Protein AF-A0A3M5LLT0-F1 (afdb_monomer)

Sequence (128 aa):
MNTLIKSVLTTRAGYGLTVLRVIVGIAFIAHGSQKLFGAFGGYGLEGTAQYMESLGLTPGYLMALMSGSAEFFGGLGLLLGLLARPAAVVVILLLLVAIFTVHIHNGFFMANNGYEYALALLGGAVAV

Solvent-accessible surface area (backbone atoms only — not comparable to full-atom values): 6251 Å² total; per-residue (Å²): 132,58,70,68,58,48,66,50,52,56,72,90,59,57,74,69,54,45,53,49,31,33,55,49,8,51,53,26,31,53,54,9,33,12,25,57,68,28,39,97,84,30,61,12,37,68,48,33,8,54,53,32,41,76,74,69,42,72,63,16,55,60,50,23,51,52,51,14,47,34,26,26,55,20,11,48,17,27,46,74,37,47,40,24,55,66,18,25,53,49,39,40,55,50,37,53,49,46,31,72,75,69,9,54,90,44,40,56,53,53,93,61,55,14,27,44,60,54,49,54,49,36,56,45,35,72,73,92

Mean predicted aligned error: 3.89 Å

Organism: NCBI:txid264458

InterPro domains:
  IPR032808 DoxX family [PF07681] (16-103)
  IPR051907 DoxX-like inner membrane-associated oxidoreductase [PTHR33452] (1-127)

Secondary structure (DSSP, 8-state):
--HHHHHHH-----HHHHHHHHHHHHHHHHHHHHHHH-GGG--HHHHHHHHHHHTT-SSHHHHHHHHHHHHHHHHHHHHHTSSHHHHHHHHHHHHHHHIIIIIGGG-S-GGGT-SHHHHHHHHHHHT-

Foldseek 3Di:
DDPVVCVQFDDDDDPVLLVLLQVLLVVLQQVLCLLDPVPPVHLHLVRQLVVCVVLVNPPSSVVSCLLSCLSNVLSVCSNVVGSVLVSLVSLLVSLVCCQVRPAVVQDQDVVSVHSVVSVVSNVSSVSD

Radius of gyration: 15.15 Å; Cα contacts (8 Å, |Δi|>4): 203; chains: 1; bounding box: 38×28×46 Å

pLDDT: mean 93.99, std 7.6, range [62.06, 98.75]

Structure (mmCIF, N/CA/C/O backbone):
data_AF-A0A3M5LLT0-F1
#
_entry.id   AF-A0A3M5LLT0-F1
#
loop_
_atom_site.group_PDB
_atom_site.id
_atom_site.type_symbol
_atom_site.label_atom_id
_atom_site.label_alt_id
_atom_site.label_comp_id
_atom_site.label_asym_id
_atom_site.label_entity_id
_atom_site.label_seq_id
_atom_site.pdbx_PDB_ins_code
_atom_site.Cartn_x
_atom_site.Cartn_y
_atom_site.Cartn_z
_atom_site.occupancy
_atom_site.B_iso_or_equiv
_atom_site.auth_seq_id
_atom_site.auth_comp_id
_atom_site.auth_asym_id
_atom_site.auth_atom_id
_atom_site.pdbx_PDB_model_num
ATOM 1 N N . MET A 1 1 ? -11.710 11.370 27.292 1.00 62.06 1 MET A N 1
ATOM 2 C CA . MET A 1 1 ? -11.026 11.208 25.986 1.00 62.06 1 MET A CA 1
ATOM 3 C C . MET A 1 1 ? -11.644 12.176 24.985 1.00 62.06 1 MET A C 1
ATOM 5 O O . MET A 1 1 ? -12.864 12.172 24.868 1.00 62.06 1 MET A O 1
ATOM 9 N N . ASN A 1 2 ? -10.833 13.024 24.341 1.00 88.56 2 ASN A N 1
ATOM 10 C CA . ASN A 1 2 ? -11.277 14.065 23.399 1.00 88.56 2 ASN A CA 1
ATOM 11 C C . ASN A 1 2 ? -12.057 13.454 22.209 1.00 88.56 2 ASN A C 1
ATOM 13 O O . ASN A 1 2 ? -11.732 12.352 21.762 1.00 88.56 2 ASN A O 1
ATOM 17 N N . THR A 1 3 ? -13.070 14.152 21.689 1.00 80.06 3 THR A N 1
ATOM 18 C CA . THR A 1 3 ? -13.917 13.712 20.563 1.00 80.06 3 THR A CA 1
ATOM 19 C C . THR A 1 3 ? -13.095 13.396 19.312 1.00 80.06 3 THR A C 1
ATOM 21 O O . THR A 1 3 ? -13.379 12.409 18.638 1.00 80.06 3 THR A O 1
ATOM 24 N N . LEU A 1 4 ? -12.025 14.159 19.063 1.00 78.12 4 LEU A N 1
ATOM 25 C CA . LEU A 1 4 ? -11.067 13.911 17.977 1.00 78.12 4 LEU A CA 1
ATOM 26 C C . LEU A 1 4 ? -10.333 12.572 18.132 1.00 78.12 4 LEU A C 1
ATOM 28 O O . LEU A 1 4 ? -10.170 11.822 17.178 1.00 78.12 4 LEU A O 1
ATOM 32 N N . ILE A 1 5 ? -9.932 12.227 19.355 1.00 78.25 5 ILE A N 1
ATOM 33 C CA . ILE A 1 5 ? -9.245 10.959 19.627 1.00 78.25 5 ILE A CA 1
ATOM 34 C C . ILE A 1 5 ? -10.215 9.791 19.419 1.00 78.25 5 ILE A C 1
ATOM 36 O O . ILE A 1 5 ? -9.862 8.788 18.805 1.00 78.25 5 ILE A O 1
ATOM 40 N N . LYS A 1 6 ? -11.473 9.934 19.861 1.00 75.94 6 LYS A N 1
ATOM 41 C CA . LYS A 1 6 ? -12.511 8.934 19.578 1.00 75.94 6 LYS A CA 1
ATOM 42 C C . LYS A 1 6 ? -12.763 8.786 18.076 1.00 75.94 6 LYS A C 1
ATOM 44 O O . LYS A 1 6 ? -12.822 7.660 17.609 1.00 75.94 6 LYS A O 1
ATOM 49 N N . SER A 1 7 ? -12.884 9.870 17.310 1.00 73.44 7 SER A N 1
ATOM 50 C CA . SER A 1 7 ? -13.207 9.787 15.875 1.00 73.44 7 SER A CA 1
ATOM 51 C C . SER A 1 7 ? -12.106 9.150 15.020 1.00 73.44 7 SER A C 1
ATOM 53 O O . SER A 1 7 ? -12.409 8.615 13.951 1.00 73.44 7 SER A O 1
ATOM 55 N N . VAL A 1 8 ? -10.858 9.200 15.489 1.00 73.19 8 VAL A N 1
ATOM 56 C CA . VAL A 1 8 ? -9.690 8.592 14.838 1.00 73.19 8 VAL A CA 1
ATOM 57 C C . VAL A 1 8 ? -9.496 7.131 15.259 1.00 73.19 8 VAL A C 1
ATOM 59 O O . VAL A 1 8 ? -9.108 6.305 14.436 1.00 73.19 8 VAL A O 1
ATOM 62 N N . LEU A 1 9 ? -9.786 6.794 16.521 1.00 73.25 9 LEU A N 1
ATOM 63 C CA . LEU A 1 9 ? -9.571 5.446 17.063 1.00 73.25 9 LEU A CA 1
ATOM 64 C C . LEU A 1 9 ? -10.779 4.512 16.928 1.00 73.25 9 LEU A C 1
ATOM 66 O O . LEU A 1 9 ? -10.601 3.297 16.928 1.00 73.25 9 LEU A O 1
ATOM 70 N N . THR A 1 10 ? -12.008 5.032 16.849 1.00 70.12 10 THR A N 1
ATOM 71 C CA . THR A 1 10 ? -13.203 4.182 16.763 1.00 70.12 10 THR A CA 1
ATOM 72 C C . THR A 1 10 ? -13.605 3.933 15.318 1.00 70.12 10 THR A C 1
ATOM 74 O O . THR A 1 10 ? -13.995 4.868 14.619 1.00 70.12 10 THR A O 1
ATOM 77 N N . THR A 1 11 ? -13.625 2.665 14.914 1.00 69.75 11 THR A N 1
ATOM 78 C CA . THR A 1 11 ? -14.194 2.230 13.634 1.00 69.75 11 THR A CA 1
ATOM 79 C C . THR A 1 11 ? -15.598 1.677 13.877 1.00 69.75 11 THR A C 1
ATOM 81 O O . THR A 1 11 ? -15.750 0.605 14.457 1.00 69.75 11 THR A O 1
ATOM 84 N N . ARG A 1 1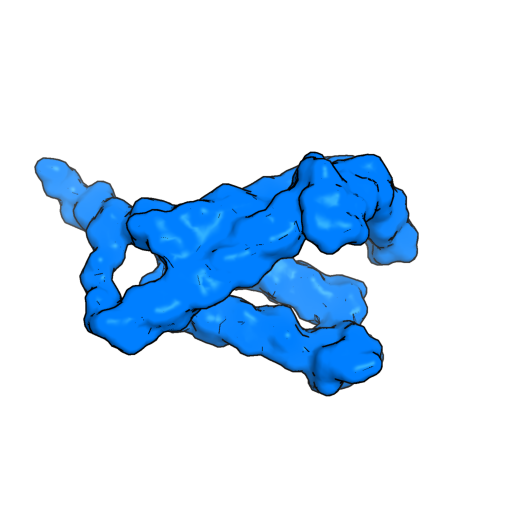2 ? -16.642 2.414 13.474 1.00 67.06 12 ARG A N 1
ATOM 85 C CA . ARG A 1 12 ? -18.043 1.955 13.551 1.00 67.06 12 ARG A CA 1
ATOM 86 C C . ARG A 1 12 ? -18.513 1.537 12.165 1.00 67.06 12 ARG A C 1
ATOM 88 O O . ARG A 1 12 ? -19.144 2.316 11.461 1.00 67.06 12 ARG A O 1
ATOM 95 N N . ALA A 1 13 ? -18.161 0.322 11.777 1.00 68.12 13 ALA A N 1
ATOM 96 C CA . ALA A 1 13 ? -18.557 -0.262 10.506 1.00 68.12 13 ALA A CA 1
ATOM 97 C C . ALA A 1 13 ? -19.613 -1.347 10.753 1.00 68.12 13 ALA A C 1
ATOM 99 O O . ALA A 1 13 ? -19.468 -2.153 11.671 1.00 68.12 13 ALA A O 1
ATOM 100 N N . GLY A 1 14 ? -20.663 -1.391 9.929 1.00 84.19 14 GLY A N 1
ATOM 101 C CA . GLY A 1 14 ? -21.510 -2.583 9.846 1.00 84.19 14 GLY A CA 1
ATOM 102 C C . GLY A 1 14 ? -20.698 -3.795 9.368 1.00 84.19 14 GLY A C 1
ATOM 103 O O . GLY A 1 14 ? -19.585 -3.645 8.853 1.00 84.19 14 GLY A O 1
ATOM 104 N N . TYR A 1 15 ? -21.249 -5.004 9.505 1.00 87.44 15 TYR A N 1
ATOM 105 C CA . TYR A 1 15 ? -20.542 -6.237 9.129 1.00 87.44 15 TYR A CA 1
ATOM 106 C C . TYR A 1 15 ? -20.030 -6.220 7.677 1.00 87.44 15 TYR A C 1
ATOM 108 O O . TYR A 1 15 ? -18.892 -6.611 7.441 1.00 87.44 15 TYR A O 1
ATOM 116 N N . GLY A 1 16 ? -20.806 -5.681 6.726 1.00 88.94 16 GLY A N 1
ATOM 117 C CA . GLY A 1 16 ? -20.390 -5.582 5.318 1.00 88.94 16 GLY A CA 1
ATOM 118 C C . GLY A 1 16 ? -19.124 -4.741 5.107 1.00 88.94 16 GLY A C 1
ATOM 119 O O . GLY A 1 16 ? -18.175 -5.197 4.475 1.00 88.94 16 GLY A O 1
ATOM 120 N N . LEU A 1 17 ? -19.065 -3.547 5.706 1.00 91.06 17 LEU A N 1
ATOM 121 C CA . LEU A 1 17 ? -17.878 -2.685 5.638 1.00 91.06 17 LEU A CA 1
ATOM 122 C C . LEU A 1 17 ? -16.685 -3.287 6.389 1.00 91.06 17 LEU A C 1
ATOM 124 O O . LEU A 1 17 ? -15.544 -3.118 5.970 1.00 91.06 17 LEU A O 1
ATOM 128 N N . THR A 1 18 ? -16.936 -4.029 7.470 1.00 92.50 18 THR A N 1
ATOM 129 C CA . THR A 1 18 ? -15.872 -4.736 8.197 1.00 92.50 18 THR A CA 1
ATOM 130 C C . THR A 1 18 ? -15.218 -5.807 7.325 1.00 92.50 18 THR A C 1
ATOM 132 O O . THR A 1 18 ? -13.992 -5.875 7.279 1.00 92.50 18 THR A O 1
ATOM 135 N N . VAL A 1 19 ? -16.009 -6.605 6.600 1.00 94.75 19 VAL A N 1
ATOM 136 C CA . VAL A 1 19 ? -15.485 -7.633 5.684 1.00 94.75 19 VAL A CA 1
ATOM 137 C C . VAL A 1 19 ? -14.651 -6.998 4.572 1.00 94.75 19 VAL A C 1
ATOM 139 O O . VAL A 1 19 ? -13.518 -7.424 4.350 1.00 94.75 19 VAL A O 1
ATOM 142 N N . LEU A 1 20 ? -15.168 -5.946 3.928 1.00 95.00 20 LEU A N 1
ATOM 143 C CA . LEU A 1 20 ? -14.443 -5.217 2.885 1.00 95.00 20 LEU A CA 1
ATOM 144 C C . LEU A 1 20 ? -13.097 -4.694 3.403 1.00 95.00 20 LEU A C 1
ATOM 146 O O . LEU A 1 20 ? -12.057 -4.961 2.806 1.00 95.00 20 LEU A O 1
ATOM 150 N N . ARG A 1 21 ? -13.110 -4.012 4.553 1.00 95.38 21 ARG A N 1
ATOM 151 C CA . ARG A 1 21 ? -11.913 -3.458 5.195 1.00 95.38 21 ARG A CA 1
ATOM 152 C C . ARG A 1 21 ? -10.862 -4.531 5.479 1.00 95.38 21 ARG A C 1
ATOM 154 O O . ARG A 1 21 ? -9.682 -4.305 5.230 1.00 95.38 21 ARG A O 1
ATOM 161 N N . VAL A 1 22 ? -11.277 -5.687 6.001 1.00 96.62 22 VAL A N 1
ATOM 162 C CA . VAL A 1 22 ? -10.363 -6.795 6.312 1.00 96.62 22 VAL A CA 1
ATOM 163 C C . VAL A 1 22 ? -9.732 -7.350 5.038 1.00 96.62 22 VAL A C 1
ATOM 165 O O . VAL A 1 22 ? -8.515 -7.491 4.997 1.00 96.62 22 VAL A O 1
ATOM 168 N N . ILE A 1 23 ? -10.517 -7.608 3.988 1.00 97.75 23 ILE A N 1
ATOM 169 C CA . ILE A 1 23 ? -9.997 -8.149 2.721 1.00 97.75 23 ILE A CA 1
ATOM 170 C C . ILE A 1 23 ? -9.026 -7.163 2.058 1.00 97.75 23 ILE A C 1
ATOM 172 O O . ILE A 1 23 ? -7.929 -7.556 1.664 1.00 97.75 23 ILE A O 1
ATOM 176 N N . VAL A 1 24 ? -9.388 -5.877 1.997 1.00 97.94 24 VAL A N 1
ATOM 177 C CA . VAL A 1 24 ? -8.509 -4.812 1.481 1.00 97.94 24 VAL A CA 1
ATOM 178 C C . VAL A 1 24 ? -7.225 -4.726 2.311 1.00 97.94 24 VAL A C 1
ATOM 180 O O . VAL A 1 24 ? -6.132 -4.657 1.753 1.00 97.94 24 VAL A O 1
ATOM 183 N N . GLY A 1 25 ? -7.335 -4.798 3.642 1.00 98.19 25 GLY A N 1
ATOM 184 C CA . GLY A 1 25 ? -6.184 -4.823 4.543 1.00 98.19 25 GLY A CA 1
ATOM 185 C C . GLY A 1 25 ? -5.243 -6.000 4.277 1.00 98.19 25 GLY A C 1
ATOM 186 O O . GLY A 1 25 ? -4.035 -5.799 4.180 1.00 98.19 25 GLY A O 1
ATOM 187 N N . ILE A 1 26 ? -5.780 -7.211 4.086 1.00 98.56 26 ILE A N 1
ATOM 188 C CA . ILE A 1 26 ? -4.993 -8.409 3.744 1.00 98.56 26 ILE A CA 1
ATOM 189 C C . ILE A 1 26 ? -4.245 -8.216 2.421 1.00 98.56 26 ILE A C 1
ATOM 191 O O . ILE A 1 26 ? -3.055 -8.521 2.355 1.00 98.56 26 ILE A O 1
ATOM 195 N N . ALA A 1 27 ? -4.912 -7.687 1.391 1.00 98.38 27 ALA A N 1
ATOM 196 C CA . ALA A 1 27 ? -4.288 -7.442 0.092 1.00 98.38 27 ALA A CA 1
ATOM 197 C C . ALA A 1 27 ? -3.075 -6.505 0.218 1.00 98.38 27 ALA A C 1
ATOM 199 O O . ALA A 1 27 ? -1.986 -6.822 -0.262 1.00 98.38 27 ALA A O 1
ATOM 200 N N . PHE A 1 28 ? -3.227 -5.391 0.937 1.00 98.62 28 PHE A N 1
ATOM 201 C CA . PHE A 1 28 ? -2.129 -4.458 1.184 1.00 98.62 28 PHE A CA 1
ATOM 202 C C . PHE A 1 28 ? -1.001 -5.054 2.033 1.00 98.62 28 PHE A C 1
ATOM 204 O O . PHE A 1 28 ? 0.167 -4.837 1.723 1.00 98.62 28 PHE A O 1
ATOM 211 N N . ILE A 1 29 ? -1.314 -5.858 3.055 1.00 98.75 29 ILE A N 1
ATOM 212 C CA . ILE A 1 29 ? -0.290 -6.566 3.841 1.00 98.75 29 ILE A CA 1
ATOM 213 C C . ILE A 1 29 ? 0.516 -7.505 2.944 1.00 98.75 29 ILE A C 1
ATOM 215 O O . ILE A 1 29 ? 1.742 -7.532 3.045 1.00 98.75 29 ILE A O 1
ATOM 219 N N . ALA A 1 30 ? -0.142 -8.255 2.059 1.00 98.38 30 ALA A N 1
ATOM 220 C CA . ALA A 1 30 ? 0.532 -9.175 1.150 1.00 98.38 30 ALA A CA 1
ATOM 221 C C . ALA A 1 30 ? 1.480 -8.427 0.195 1.00 98.38 30 ALA A C 1
ATOM 223 O O . ALA A 1 30 ? 2.665 -8.757 0.136 1.00 98.38 30 ALA A O 1
ATOM 224 N N . HIS A 1 31 ? 1.003 -7.372 -0.472 1.00 98.00 31 HIS A N 1
ATOM 225 C CA . HIS A 1 31 ? 1.825 -6.565 -1.383 1.00 98.00 31 HIS A CA 1
ATOM 226 C C . HIS A 1 31 ? 2.949 -5.805 -0.665 1.00 98.00 31 HIS A C 1
ATOM 228 O O . HIS A 1 31 ? 4.094 -5.815 -1.122 1.00 98.00 31 HIS A O 1
ATOM 234 N N . GLY A 1 32 ? 2.674 -5.231 0.507 1.00 98.31 32 GLY A N 1
ATOM 235 C CA . GLY A 1 32 ? 3.693 -4.572 1.318 1.00 98.31 32 GLY A CA 1
ATOM 236 C C . GLY A 1 32 ? 4.767 -5.551 1.792 1.00 98.31 32 GLY A C 1
ATOM 237 O O . GLY A 1 32 ? 5.953 -5.229 1.770 1.00 98.31 32 GLY A O 1
ATOM 238 N N . SER A 1 33 ? 4.381 -6.788 2.125 1.00 98.56 33 SER A N 1
ATOM 239 C CA . SER A 1 33 ? 5.325 -7.850 2.494 1.00 98.56 33 SER A CA 1
ATOM 240 C C . SER A 1 33 ? 6.206 -8.289 1.322 1.00 98.56 33 SER A C 1
ATOM 242 O O . SER A 1 33 ? 7.383 -8.588 1.526 1.00 98.56 33 SER A O 1
ATOM 244 N N . GLN A 1 34 ? 5.670 -8.298 0.096 1.00 98.44 34 GLN A N 1
ATOM 245 C CA . GLN A 1 34 ? 6.457 -8.548 -1.117 1.00 98.44 34 GLN A CA 1
ATOM 246 C C . GLN A 1 34 ? 7.540 -7.478 -1.308 1.00 98.44 34 GLN A C 1
ATOM 248 O O . GLN A 1 34 ? 8.683 -7.815 -1.622 1.00 98.44 34 GLN A O 1
ATOM 253 N N . LYS A 1 35 ? 7.187 -6.204 -1.085 1.00 98.19 35 LYS A N 1
ATOM 254 C CA . LYS A 1 35 ? 8.096 -5.061 -1.248 1.00 98.19 35 LYS A CA 1
ATOM 255 C C . LYS A 1 35 ? 9.130 -4.947 -0.130 1.00 98.19 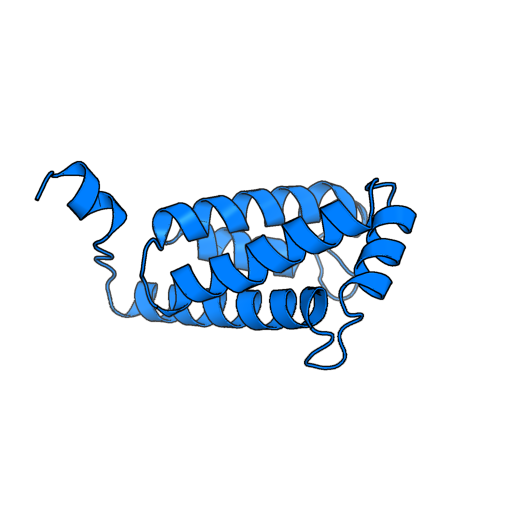35 LYS A C 1
ATOM 257 O O . LYS A 1 35 ? 10.285 -4.676 -0.414 1.00 98.19 35 LYS A O 1
ATOM 262 N N . LEU A 1 36 ? 8.741 -5.139 1.130 1.00 98.31 36 LEU A N 1
ATOM 263 C CA . LEU A 1 36 ? 9.643 -4.941 2.271 1.00 98.31 36 LEU A CA 1
ATOM 264 C C . LEU A 1 36 ? 10.500 -6.166 2.582 1.00 98.31 36 LEU A C 1
ATOM 266 O O . LEU A 1 36 ? 11.662 -6.023 2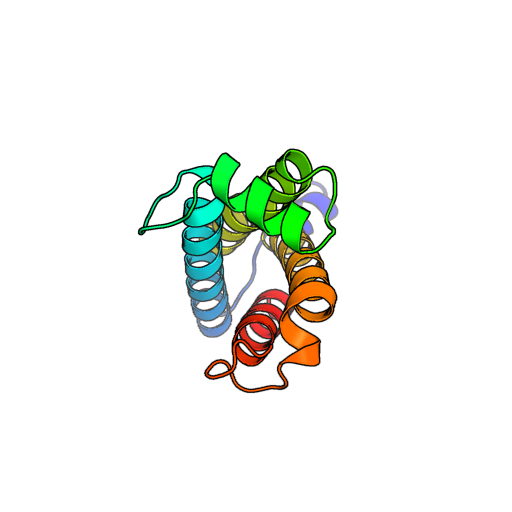.947 1.00 98.31 36 LEU A O 1
ATOM 270 N N . PHE A 1 37 ? 9.920 -7.362 2.478 1.00 97.94 37 PHE A N 1
ATOM 271 C CA . PHE A 1 37 ? 10.516 -8.580 3.037 1.00 97.94 37 PHE A CA 1
ATOM 272 C C . PHE A 1 37 ? 10.813 -9.649 1.983 1.00 97.94 37 PHE A C 1
ATOM 274 O O . PHE A 1 37 ? 11.324 -10.709 2.329 1.00 97.94 37 PHE A O 1
ATOM 281 N N . GLY A 1 38 ? 10.447 -9.423 0.715 1.00 97.31 38 GLY A N 1
ATOM 282 C CA . GLY A 1 38 ? 10.559 -10.442 -0.336 1.00 97.31 38 GLY A CA 1
ATOM 283 C C . GLY A 1 38 ? 9.644 -11.651 -0.110 1.00 97.31 38 GLY A C 1
ATOM 284 O O . GLY A 1 38 ? 9.825 -12.706 -0.715 1.00 97.31 38 GLY A O 1
ATOM 285 N N . ALA A 1 39 ? 8.648 -11.522 0.772 1.00 97.50 39 ALA A N 1
ATOM 286 C CA . ALA A 1 39 ? 7.695 -12.587 1.054 1.00 97.50 39 ALA A CA 1
ATOM 287 C C . ALA A 1 39 ? 6.822 -12.879 -0.176 1.00 97.50 39 ALA A C 1
ATOM 289 O O . ALA A 1 39 ? 6.682 -12.035 -1.056 1.00 97.50 39 ALA A O 1
ATOM 290 N N . PHE A 1 40 ? 6.204 -14.063 -0.232 1.00 96.12 40 PHE A N 1
ATOM 291 C CA . PHE A 1 40 ? 5.279 -14.453 -1.312 1.00 96.12 40 PHE A CA 1
ATOM 292 C C . PHE A 1 40 ? 5.874 -14.312 -2.730 1.00 96.12 40 PHE A C 1
ATOM 294 O O . PHE A 1 40 ? 5.170 -13.938 -3.667 1.00 96.12 40 PHE A O 1
ATOM 301 N N . GLY A 1 41 ? 7.180 -14.569 -2.876 1.00 94.44 41 GLY A N 1
ATOM 302 C CA . GLY A 1 41 ? 7.895 -14.430 -4.149 1.00 94.44 41 GLY A CA 1
ATOM 303 C C . GLY A 1 41 ? 8.123 -12.979 -4.591 1.00 94.44 41 GLY A C 1
ATOM 304 O O . GLY A 1 41 ? 8.352 -12.737 -5.771 1.00 94.44 41 GLY A O 1
ATOM 305 N N . GLY A 1 42 ? 8.014 -12.016 -3.670 1.00 94.50 42 GLY A N 1
ATOM 306 C CA . GLY A 1 42 ? 8.274 -10.605 -3.932 1.00 94.50 42 GLY A CA 1
ATOM 307 C C . GLY A 1 42 ? 9.757 -10.283 -4.116 1.00 94.50 42 GLY A C 1
ATOM 308 O O . GLY A 1 42 ? 10.637 -11.038 -3.711 1.00 94.50 42 GLY A O 1
ATOM 309 N N . TYR A 1 43 ? 10.030 -9.114 -4.689 1.00 93.94 43 TYR A N 1
ATOM 310 C CA . TYR A 1 43 ? 11.389 -8.674 -5.020 1.00 93.94 43 TYR A CA 1
ATOM 311 C C . TYR A 1 43 ? 12.224 -8.222 -3.816 1.00 93.94 43 TYR A C 1
ATOM 313 O O . TYR A 1 43 ? 13.420 -7.973 -3.965 1.00 93.94 43 TYR A O 1
ATOM 321 N N . GLY A 1 44 ? 11.605 -8.072 -2.641 1.00 97.75 44 GLY A N 1
ATOM 322 C CA . GLY A 1 44 ? 12.253 -7.443 -1.496 1.00 97.75 44 GLY A CA 1
ATOM 323 C C . GLY A 1 44 ? 12.558 -5.973 -1.754 1.00 97.75 44 GLY A C 1
ATOM 324 O O . GLY A 1 44 ? 12.159 -5.396 -2.775 1.00 97.75 44 GLY A O 1
ATOM 325 N N . LEU A 1 45 ? 13.244 -5.354 -0.800 1.00 97.75 45 LEU A N 1
ATOM 326 C CA . LEU A 1 45 ? 13.420 -3.910 -0.792 1.00 97.75 45 LEU A CA 1
ATOM 327 C C . LEU A 1 45 ? 14.363 -3.461 -1.909 1.00 97.75 45 LEU A C 1
ATOM 329 O O . LEU A 1 45 ? 14.057 -2.514 -2.627 1.00 97.75 45 LEU A O 1
ATOM 333 N N . GLU A 1 46 ? 15.459 -4.188 -2.116 1.00 97.38 46 GLU A N 1
ATOM 334 C CA . GLU A 1 46 ? 16.460 -3.909 -3.144 1.00 97.38 46 GLU A CA 1
ATOM 335 C C . GLU A 1 46 ? 15.900 -4.107 -4.556 1.00 97.38 46 GLU A C 1
ATOM 337 O O . GLU A 1 46 ? 16.063 -3.240 -5.414 1.00 97.38 46 GLU A O 1
ATOM 342 N N . GLY A 1 47 ? 15.199 -5.217 -4.808 1.00 97.88 47 GLY A N 1
ATOM 343 C CA . GLY A 1 47 ? 14.620 -5.476 -6.126 1.00 97.88 47 GLY A CA 1
ATOM 344 C C . GLY A 1 47 ? 13.471 -4.515 -6.443 1.00 97.88 47 GLY A C 1
ATOM 345 O O . GLY A 1 47 ? 13.356 -4.017 -7.563 1.00 97.88 47 GLY A O 1
ATOM 346 N N . THR A 1 48 ? 12.665 -4.162 -5.437 1.00 97.56 48 THR A N 1
ATOM 347 C CA . THR A 1 48 ? 11.634 -3.127 -5.588 1.00 97.56 48 THR A CA 1
ATOM 348 C C . THR A 1 48 ? 12.265 -1.757 -5.831 1.00 97.56 48 THR A C 1
ATOM 350 O O . THR A 1 48 ? 11.759 -1.002 -6.654 1.00 97.56 48 THR A O 1
ATOM 353 N N . ALA A 1 49 ? 13.380 -1.431 -5.172 1.00 98.12 49 ALA A N 1
ATOM 354 C CA . ALA A 1 49 ? 14.110 -0.188 -5.400 1.00 98.12 49 ALA A CA 1
ATOM 355 C C . ALA A 1 49 ? 14.569 -0.069 -6.855 1.00 98.12 49 ALA A C 1
ATOM 357 O O . ALA A 1 49 ? 14.291 0.940 -7.496 1.00 98.12 49 ALA A O 1
ATOM 358 N N . GLN A 1 50 ? 15.188 -1.122 -7.394 1.00 97.94 50 GLN A N 1
ATOM 359 C CA . GLN A 1 50 ? 15.615 -1.173 -8.795 1.00 97.94 50 GLN A CA 1
ATOM 360 C C . GLN A 1 50 ? 14.432 -1.010 -9.758 1.00 97.94 50 GLN A C 1
ATOM 362 O O . GLN A 1 50 ? 14.518 -0.260 -10.730 1.00 97.94 50 GLN A O 1
ATOM 367 N N . TYR A 1 51 ? 13.302 -1.659 -9.462 1.00 96.00 51 TYR A N 1
ATOM 368 C CA . TYR A 1 51 ? 12.076 -1.484 -10.237 1.00 96.00 51 TYR A CA 1
ATOM 369 C C . TYR A 1 51 ? 11.582 -0.030 -10.214 1.00 96.00 51 TYR A C 1
ATOM 371 O O . TYR A 1 51 ? 11.283 0.531 -11.266 1.00 96.00 51 TYR A O 1
ATOM 379 N N . MET A 1 52 ? 11.562 0.619 -9.047 1.00 95.88 52 MET A N 1
ATOM 380 C CA . MET A 1 52 ? 11.170 2.028 -8.925 1.00 95.88 52 MET A CA 1
ATOM 381 C C . MET A 1 52 ? 12.104 2.949 -9.726 1.00 95.88 52 MET A C 1
ATOM 383 O O . MET A 1 52 ? 11.623 3.836 -10.431 1.00 95.88 52 MET A O 1
ATOM 387 N N . GLU A 1 53 ? 13.419 2.712 -9.709 1.00 96.81 53 GLU A N 1
ATOM 388 C CA . GLU A 1 53 ? 14.363 3.494 -10.526 1.00 96.81 53 GLU A CA 1
ATOM 389 C C . GLU A 1 53 ? 14.137 3.301 -12.023 1.00 96.81 53 GLU A C 1
ATOM 391 O O . GLU A 1 53 ? 14.205 4.273 -12.773 1.00 96.81 53 GLU A O 1
ATOM 396 N N . SER A 1 54 ? 13.789 2.085 -12.460 1.00 95.50 54 SER A N 1
ATOM 397 C CA . SER A 1 54 ? 13.455 1.815 -13.866 1.00 95.50 54 SER A CA 1
ATOM 398 C C . SER A 1 54 ? 12.232 2.603 -14.358 1.00 95.50 54 SER A C 1
ATOM 400 O O . SER A 1 54 ? 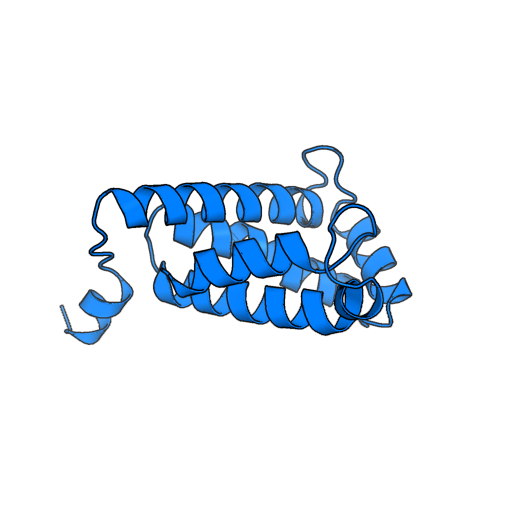12.115 2.887 -15.548 1.00 95.50 54 SER A O 1
ATOM 402 N N . LEU A 1 55 ? 11.354 3.012 -13.435 1.00 92.44 55 LEU A N 1
ATOM 403 C CA . LEU A 1 55 ? 10.189 3.863 -13.690 1.00 92.44 55 LEU A CA 1
ATOM 404 C C . LEU A 1 55 ? 10.499 5.367 -13.561 1.00 92.44 55 LEU A C 1
ATOM 406 O O . LEU A 1 55 ? 9.600 6.193 -13.705 1.00 92.44 55 LEU A O 1
ATOM 410 N N . GLY A 1 56 ? 11.743 5.741 -13.242 1.00 94.25 56 GLY A N 1
ATOM 411 C CA . GLY A 1 56 ? 12.136 7.124 -12.958 1.00 94.25 56 GLY A CA 1
ATOM 412 C C . GLY A 1 56 ? 11.746 7.622 -11.559 1.00 94.25 56 GLY A C 1
ATOM 413 O O . GLY A 1 56 ? 11.855 8.815 -11.280 1.00 94.25 56 GLY A O 1
ATOM 414 N N . LEU A 1 57 ? 11.306 6.735 -10.658 1.00 93.56 57 LEU A N 1
ATOM 415 C CA . LEU A 1 57 ? 10.970 7.067 -9.271 1.00 93.56 57 LEU A CA 1
ATOM 416 C C . LEU A 1 57 ? 12.229 7.012 -8.399 1.00 93.56 57 LEU A C 1
ATOM 418 O O . LEU A 1 57 ? 12.506 6.024 -7.720 1.00 93.56 57 LEU A O 1
ATOM 422 N N . THR A 1 58 ? 13.002 8.096 -8.423 1.00 95.06 58 THR A N 1
ATOM 423 C CA . THR A 1 58 ? 14.263 8.216 -7.677 1.00 95.06 58 THR A CA 1
ATOM 424 C C . THR A 1 58 ? 14.121 9.103 -6.434 1.00 95.06 58 THR A C 1
ATOM 426 O O . THR A 1 58 ? 13.460 10.141 -6.525 1.00 95.06 58 THR A O 1
ATOM 429 N N . PRO A 1 59 ? 14.783 8.781 -5.302 1.00 97.19 59 PRO A N 1
ATOM 430 C CA . PRO A 1 59 ? 15.666 7.624 -5.075 1.00 97.19 59 PRO A CA 1
ATOM 431 C C . PRO A 1 59 ? 14.888 6.313 -4.880 1.00 97.19 59 PRO A C 1
ATOM 433 O O . PRO A 1 59 ? 13.989 6.254 -4.037 1.00 97.19 59 PRO A O 1
ATOM 436 N N . GLY A 1 60 ? 15.251 5.248 -5.605 1.00 97.25 60 GLY A N 1
ATOM 437 C CA . GLY A 1 60 ? 14.439 4.027 -5.670 1.00 97.25 60 GLY A CA 1
ATOM 438 C C . GLY A 1 60 ? 14.251 3.332 -4.334 1.00 97.25 60 GLY A C 1
ATOM 439 O O . GLY A 1 60 ? 13.143 2.928 -3.996 1.00 97.25 60 GLY A O 1
ATOM 440 N N . TYR A 1 61 ? 15.313 3.248 -3.532 1.00 97.69 61 TYR A N 1
ATOM 441 C CA . TYR A 1 61 ? 15.254 2.611 -2.214 1.00 97.69 61 TYR A CA 1
ATOM 442 C C . TYR A 1 61 ? 14.292 3.333 -1.267 1.00 97.69 61 TYR A C 1
ATOM 444 O O . TYR A 1 61 ? 13.515 2.694 -0.560 1.00 97.69 61 TYR A O 1
ATOM 452 N N . LEU A 1 62 ? 14.285 4.670 -1.296 1.00 97.88 62 LEU A N 1
ATOM 453 C CA . LEU A 1 62 ? 13.345 5.458 -0.504 1.00 97.88 62 LEU A CA 1
ATOM 454 C C . LEU A 1 62 ? 11.907 5.236 -0.988 1.00 97.88 62 LEU A C 1
ATOM 456 O O . LEU A 1 62 ? 11.020 5.027 -0.166 1.00 97.88 62 LEU A O 1
ATOM 460 N N . MET A 1 63 ? 11.677 5.212 -2.302 1.00 97.62 63 MET A N 1
ATOM 461 C CA . MET A 1 63 ? 10.350 4.962 -2.880 1.00 97.62 63 MET A CA 1
ATOM 462 C C . MET A 1 63 ? 9.844 3.546 -2.581 1.00 97.62 63 MET A C 1
ATOM 464 O O . MET A 1 63 ? 8.675 3.360 -2.236 1.00 97.62 63 MET A O 1
ATOM 468 N N . ALA A 1 64 ? 10.721 2.544 -2.646 1.00 97.94 64 ALA A N 1
ATOM 469 C CA . ALA A 1 64 ? 10.421 1.168 -2.268 1.00 97.94 64 ALA A CA 1
ATOM 470 C C . ALA A 1 64 ? 10.072 1.061 -0.778 1.00 97.94 64 ALA A C 1
ATOM 472 O O . ALA A 1 64 ? 9.059 0.457 -0.428 1.00 97.94 64 ALA A O 1
ATOM 473 N N . LEU A 1 65 ? 10.849 1.714 0.093 1.00 98.19 65 LEU A N 1
ATOM 474 C CA . LEU A 1 65 ? 10.586 1.733 1.530 1.00 98.19 65 LEU A CA 1
ATOM 475 C C . LEU A 1 65 ? 9.267 2.439 1.851 1.00 98.19 65 LEU A C 1
ATOM 477 O O . LEU A 1 65 ? 8.471 1.914 2.627 1.00 98.19 65 LEU A O 1
ATOM 481 N N . MET A 1 66 ? 9.014 3.601 1.245 1.00 97.94 66 MET A N 1
ATOM 482 C CA . MET A 1 66 ? 7.781 4.364 1.440 1.00 97.94 66 MET A CA 1
ATOM 483 C C . MET A 1 66 ? 6.559 3.588 0.951 1.00 97.94 66 MET A C 1
ATOM 485 O O . MET A 1 66 ? 5.595 3.454 1.700 1.00 97.94 66 MET A O 1
ATOM 489 N N . SER A 1 67 ? 6.601 3.048 -0.271 1.00 97.62 67 SER A N 1
ATOM 490 C CA . SER A 1 67 ? 5.483 2.285 -0.836 1.00 97.62 67 SER A CA 1
ATOM 491 C C . SER A 1 67 ? 5.238 0.981 -0.077 1.00 97.62 67 SER A C 1
ATOM 493 O O . SER A 1 67 ? 4.115 0.727 0.349 1.00 97.62 67 SER A O 1
ATOM 495 N N . GLY A 1 68 ? 6.285 0.196 0.190 1.00 98.25 68 GLY A N 1
ATOM 496 C CA . GLY A 1 68 ? 6.176 -1.039 0.962 1.00 98.25 68 GLY A CA 1
ATOM 497 C C . GLY A 1 68 ? 5.662 -0.804 2.384 1.00 98.25 68 GLY A C 1
ATOM 498 O O . GLY A 1 68 ? 4.783 -1.530 2.844 1.00 98.25 68 GLY A O 1
ATOM 499 N N . SER A 1 69 ? 6.140 0.244 3.065 1.00 98.50 69 SER A N 1
ATOM 500 C CA . SER A 1 69 ? 5.680 0.596 4.418 1.00 98.50 69 SER A CA 1
ATOM 501 C C . SER A 1 69 ? 4.237 1.088 4.424 1.00 98.50 69 SER A C 1
ATOM 503 O O . SER A 1 69 ? 3.458 0.690 5.289 1.00 98.50 69 SER A O 1
ATOM 505 N N . ALA A 1 70 ? 3.864 1.927 3.457 1.00 98.31 70 ALA A N 1
ATOM 506 C CA . ALA A 1 70 ? 2.500 2.418 3.317 1.00 98.31 70 ALA A CA 1
ATOM 507 C C . ALA A 1 70 ? 1.506 1.269 3.088 1.00 98.31 70 ALA A C 1
ATOM 509 O O . ALA A 1 70 ? 0.473 1.229 3.752 1.00 98.31 70 ALA A O 1
ATOM 510 N N . GLU A 1 71 ? 1.832 0.306 2.223 1.00 98.44 71 GLU A N 1
ATOM 511 C CA . GLU A 1 71 ? 0.994 -0.879 2.012 1.00 98.44 71 GLU A CA 1
ATOM 512 C C . GLU A 1 71 ? 0.966 -1.778 3.247 1.00 98.44 71 GLU A C 1
ATOM 514 O O . GLU A 1 71 ? -0.104 -2.117 3.740 1.00 98.44 71 GLU A O 1
ATOM 519 N N . PHE A 1 72 ? 2.123 -2.140 3.801 1.00 98.69 72 PHE A N 1
ATOM 520 C CA . PHE A 1 72 ? 2.172 -3.110 4.890 1.00 98.69 72 PHE A CA 1
ATOM 521 C C . PHE A 1 72 ? 1.504 -2.582 6.166 1.00 98.69 72 PHE A C 1
ATOM 523 O O . PHE A 1 72 ? 0.582 -3.202 6.702 1.00 98.69 72 PHE A O 1
ATOM 530 N N . PHE A 1 73 ? 1.927 -1.409 6.646 1.00 98.38 73 PHE A N 1
ATOM 531 C CA . PHE A 1 73 ? 1.395 -0.837 7.884 1.00 98.38 73 PHE A CA 1
ATOM 532 C C . PHE A 1 73 ? 0.010 -0.218 7.687 1.00 98.38 73 PHE A C 1
ATOM 534 O O . PHE A 1 73 ? -0.823 -0.300 8.592 1.00 98.38 73 PHE A O 1
ATOM 541 N N . GLY A 1 74 ? -0.277 0.339 6.505 1.00 97.94 74 GLY A N 1
ATOM 542 C CA . GLY A 1 74 ? -1.630 0.764 6.146 1.00 97.94 74 GLY A CA 1
ATOM 543 C C . GLY A 1 74 ? -2.594 -0.421 6.123 1.00 97.94 74 GLY A C 1
ATOM 544 O O . GLY A 1 74 ? -3.649 -0.379 6.755 1.00 97.94 74 GLY A O 1
ATOM 545 N N . GLY A 1 75 ? -2.193 -1.530 5.502 1.00 98.25 75 GLY A N 1
ATOM 546 C CA . GLY A 1 75 ? -2.947 -2.778 5.494 1.00 98.25 75 GLY A CA 1
ATOM 547 C C . GLY A 1 75 ? -3.187 -3.343 6.896 1.00 98.25 75 GLY A C 1
ATOM 548 O O . GLY A 1 75 ? -4.310 -3.742 7.200 1.00 98.25 75 GLY A O 1
ATOM 549 N N . LEU A 1 76 ? -2.191 -3.300 7.791 1.00 98.19 76 LEU A N 1
ATOM 550 C CA . LEU A 1 76 ? -2.362 -3.675 9.203 1.00 98.19 76 LEU A CA 1
ATOM 551 C C . LEU A 1 76 ? -3.380 -2.784 9.926 1.00 98.19 76 LEU A C 1
ATOM 553 O O . LEU A 1 76 ? -4.244 -3.300 10.640 1.00 98.19 76 LEU A O 1
ATOM 557 N N . GLY A 1 77 ? -3.317 -1.465 9.724 1.00 96.38 77 GLY A N 1
ATOM 558 C CA . GLY A 1 77 ? -4.285 -0.524 10.294 1.00 96.38 77 GLY A CA 1
ATOM 559 C C . GLY A 1 77 ? -5.715 -0.802 9.823 1.00 96.38 77 GLY A C 1
ATOM 560 O O . GLY A 1 77 ? -6.650 -0.834 10.630 1.00 96.38 77 GLY A O 1
ATOM 561 N N . LEU A 1 78 ? -5.887 -1.096 8.531 1.00 96.38 78 LEU A N 1
ATOM 562 C CA . LEU A 1 78 ? -7.171 -1.506 7.963 1.00 96.38 78 LEU A CA 1
ATOM 563 C C . LEU A 1 78 ? -7.640 -2.848 8.532 1.00 96.38 78 LEU A C 1
ATOM 565 O O . LEU A 1 78 ? -8.759 -2.942 9.030 1.00 96.38 78 LEU A O 1
ATOM 569 N N . LEU A 1 79 ? -6.796 -3.876 8.529 1.00 96.62 79 LEU A N 1
ATOM 570 C CA . LEU A 1 79 ? -7.152 -5.211 9.007 1.00 96.62 79 LEU A CA 1
ATOM 571 C C . LEU A 1 79 ? -7.627 -5.173 10.466 1.00 96.62 79 LEU A C 1
ATOM 573 O O . LEU A 1 79 ? -8.744 -5.599 10.775 1.00 96.62 79 LEU A O 1
ATOM 577 N N . LEU A 1 80 ? -6.817 -4.579 11.345 1.00 94.44 80 LEU A N 1
ATOM 578 C CA . LEU A 1 80 ? -7.105 -4.481 12.777 1.00 94.44 80 LEU A CA 1
ATOM 579 C C . LEU A 1 80 ? -8.234 -3.487 13.085 1.00 94.44 80 LEU A C 1
ATOM 581 O O . LEU A 1 80 ? -8.853 -3.555 14.145 1.00 94.44 80 LEU A O 1
ATOM 585 N N . GLY A 1 81 ? -8.525 -2.561 12.168 1.00 91.00 81 GLY A N 1
ATOM 586 C CA . GLY A 1 81 ? -9.471 -1.472 12.397 1.00 91.00 81 GLY A CA 1
ATOM 587 C C . GLY A 1 81 ? -8.939 -0.385 13.335 1.00 91.00 81 GLY A C 1
ATOM 588 O O . GLY A 1 81 ? -9.729 0.424 13.826 1.00 91.00 81 GLY A O 1
ATOM 589 N N . LEU A 1 82 ? -7.625 -0.367 13.583 1.00 89.12 82 LEU A N 1
ATOM 590 C CA . LEU A 1 82 ? -6.926 0.617 14.405 1.00 89.12 82 LEU A CA 1
ATOM 591 C C . LEU A 1 82 ? -6.368 1.715 13.503 1.00 89.12 82 LEU A C 1
ATOM 593 O O . LEU A 1 82 ? -5.632 1.420 12.567 1.00 89.12 82 LEU A O 1
ATOM 597 N N . LEU A 1 83 ? -6.700 2.979 13.789 1.00 90.75 83 LEU A N 1
ATOM 598 C CA . LEU A 1 83 ? -6.332 4.109 12.922 1.00 90.75 83 LEU A CA 1
ATOM 599 C C . LEU A 1 83 ? -6.745 3.866 11.456 1.00 90.75 83 LEU A C 1
ATOM 601 O O . LEU A 1 83 ? -6.068 4.319 10.536 1.00 90.75 83 LEU A O 1
ATOM 605 N N . ALA A 1 84 ? -7.865 3.163 11.241 1.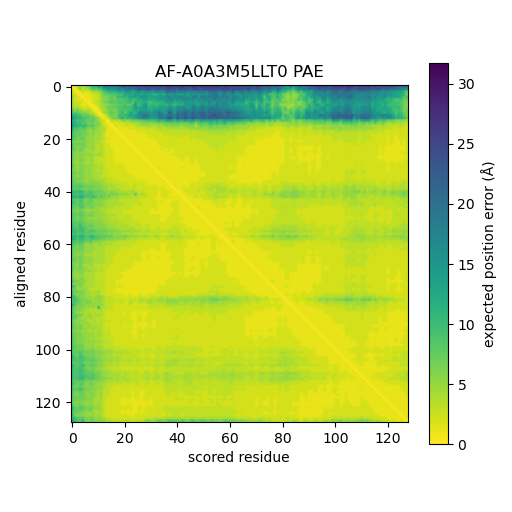00 91.81 84 ALA A N 1
ATOM 606 C CA . ALA A 1 84 ? -8.299 2.709 9.920 1.00 91.81 84 ALA A CA 1
ATOM 607 C C . ALA A 1 84 ? -8.462 3.867 8.925 1.00 91.81 84 ALA A C 1
ATOM 609 O O . ALA A 1 84 ? -8.092 3.733 7.769 1.00 91.81 84 ALA A O 1
ATOM 610 N N . ARG A 1 85 ? -8.935 5.028 9.392 1.00 92.38 85 ARG A N 1
ATOM 611 C CA . ARG A 1 85 ? -9.082 6.246 8.582 1.00 92.38 85 ARG A CA 1
ATOM 612 C C . ARG A 1 85 ? -7.733 6.837 8.141 1.00 92.38 85 ARG A C 1
ATOM 614 O O . ARG A 1 85 ? -7.532 6.987 6.940 1.00 92.38 85 ARG A O 1
ATOM 621 N N . PRO A 1 86 ? -6.784 7.147 9.051 1.00 94.50 86 PRO A N 1
ATOM 622 C CA . PRO A 1 86 ? -5.423 7.499 8.644 1.00 94.50 86 PRO A CA 1
ATOM 623 C C . PRO A 1 86 ? -4.771 6.461 7.722 1.00 94.50 86 PRO A C 1
ATOM 625 O O . PRO A 1 86 ? -4.167 6.834 6.720 1.00 94.50 86 PRO A O 1
ATOM 628 N N . ALA A 1 87 ? -4.926 5.170 8.028 1.00 96.25 87 ALA A N 1
ATOM 629 C CA . ALA A 1 87 ? -4.393 4.085 7.213 1.00 96.25 87 ALA A CA 1
ATOM 630 C C . ALA A 1 87 ? -4.991 4.085 5.795 1.00 96.25 87 ALA A C 1
ATOM 632 O O . ALA A 1 87 ? -4.243 3.993 4.825 1.00 96.25 87 ALA A O 1
ATOM 633 N N . ALA A 1 88 ? -6.311 4.272 5.674 1.00 96.06 88 ALA A N 1
ATOM 634 C CA . ALA A 1 88 ? -7.018 4.406 4.403 1.00 96.06 88 ALA A CA 1
ATOM 635 C C . ALA A 1 88 ? -6.465 5.570 3.573 1.00 96.06 88 ALA A C 1
ATOM 637 O O . ALA A 1 88 ? -6.148 5.388 2.403 1.00 96.06 88 ALA A O 1
ATOM 638 N N . VAL A 1 89 ? -6.267 6.747 4.178 1.00 97.25 89 VAL A N 1
ATOM 639 C CA 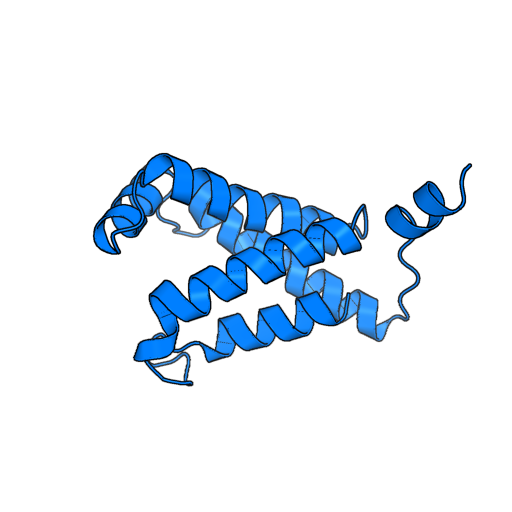. VAL A 1 89 ? -5.702 7.915 3.477 1.00 97.25 89 VAL A CA 1
ATOM 640 C C . VAL A 1 89 ? -4.314 7.610 2.912 1.00 97.25 89 VAL A C 1
ATOM 642 O O . VAL A 1 89 ? -4.046 7.924 1.753 1.00 97.25 89 VAL A O 1
ATOM 645 N N . VAL A 1 90 ? -3.446 6.966 3.697 1.00 97.81 90 VAL A N 1
ATOM 646 C CA . VAL A 1 90 ? -2.094 6.595 3.252 1.00 97.81 90 VAL A CA 1
ATOM 647 C C . VAL A 1 90 ? -2.149 5.664 2.040 1.00 97.81 90 VAL A C 1
ATOM 649 O O . VAL A 1 90 ? -1.478 5.926 1.040 1.00 97.81 90 VAL A O 1
ATOM 652 N N . VAL A 1 91 ? -2.972 4.612 2.088 1.00 98.12 91 VAL A N 1
ATOM 653 C CA . VAL A 1 91 ? -3.061 3.663 0.968 1.00 98.12 91 VAL A CA 1
ATOM 654 C C . VAL A 1 91 ? -3.787 4.242 -0.251 1.00 98.12 91 VAL A C 1
ATOM 656 O O . VAL A 1 91 ? -3.435 3.900 -1.376 1.00 98.12 91 VAL A O 1
ATOM 659 N N . ILE A 1 92 ? -4.741 5.163 -0.067 1.00 98.50 92 ILE A N 1
ATOM 660 C CA . ILE A 1 92 ? -5.389 5.891 -1.170 1.00 98.50 92 ILE A CA 1
ATOM 661 C C . ILE A 1 92 ? -4.351 6.713 -1.934 1.00 98.50 92 ILE A C 1
ATOM 663 O O . ILE A 1 92 ? -4.279 6.619 -3.157 1.00 98.50 92 ILE A O 1
ATOM 667 N N . LEU A 1 93 ? -3.525 7.493 -1.229 1.00 98.12 93 LEU A N 1
ATOM 668 C CA . LEU A 1 93 ? -2.479 8.299 -1.864 1.00 98.12 93 LEU A CA 1
ATOM 669 C C . LEU A 1 93 ? -1.469 7.420 -2.607 1.00 98.12 93 LEU A C 1
ATOM 671 O O . LEU A 1 93 ? -1.104 7.732 -3.740 1.00 98.12 93 LEU A O 1
ATOM 675 N N . LEU A 1 94 ? -1.072 6.297 -2.005 1.00 97.81 94 LEU A N 1
ATOM 676 C CA . LEU A 1 94 ? -0.209 5.314 -2.653 1.00 97.81 94 LEU A CA 1
ATOM 677 C C . LEU A 1 94 ? -0.818 4.775 -3.951 1.00 97.81 94 LEU A C 1
ATOM 679 O O . LEU A 1 94 ? -0.133 4.722 -4.972 1.00 97.81 94 LEU A O 1
ATOM 683 N N . LEU A 1 95 ? -2.095 4.391 -3.927 1.00 98.31 95 LEU A N 1
ATOM 684 C CA . LEU A 1 95 ? -2.769 3.841 -5.099 1.00 98.31 95 LEU A CA 1
ATOM 685 C C . LEU A 1 95 ? -2.940 4.881 -6.201 1.00 98.31 95 LEU A C 1
ATOM 687 O O . LEU A 1 95 ? -2.777 4.542 -7.366 1.00 98.31 95 LEU A O 1
ATOM 691 N N . LEU A 1 96 ? -3.213 6.142 -5.859 1.00 98.19 96 LEU A N 1
ATOM 692 C CA . LEU A 1 96 ? -3.252 7.219 -6.848 1.00 98.19 96 LEU A CA 1
ATOM 693 C C . LEU A 1 96 ? -1.902 7.356 -7.556 1.00 98.19 96 LEU A C 1
ATOM 695 O O . LEU A 1 96 ? -1.868 7.394 -8.784 1.00 98.19 96 LEU A O 1
ATOM 699 N N . VAL A 1 97 ? -0.795 7.359 -6.806 1.00 96.38 97 VAL A N 1
ATOM 700 C CA . VAL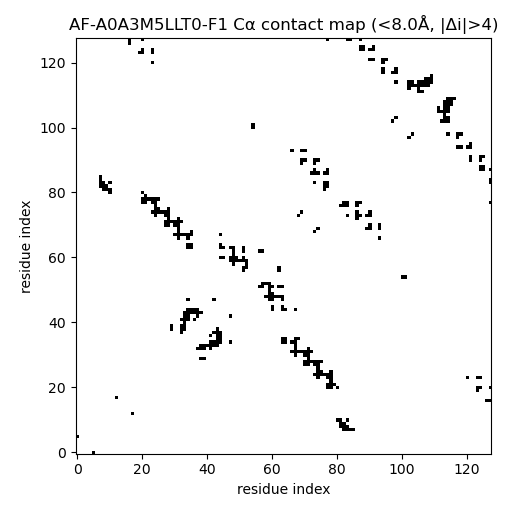 A 1 97 ? 0.547 7.368 -7.403 1.00 96.38 97 VAL A CA 1
ATOM 701 C C . VAL A 1 97 ? 0.724 6.152 -8.311 1.00 96.38 97 VAL A C 1
ATOM 703 O O . VAL A 1 97 ? 1.025 6.334 -9.483 1.00 96.38 97 VAL A O 1
ATOM 706 N N . ALA A 1 98 ? 0.458 4.938 -7.822 1.00 96.38 98 ALA A N 1
ATOM 707 C CA . ALA A 1 98 ? 0.620 3.710 -8.603 1.00 96.38 98 ALA A CA 1
ATOM 708 C C . ALA A 1 98 ? -0.215 3.703 -9.897 1.00 96.38 98 ALA A C 1
ATOM 710 O O . ALA A 1 98 ? 0.275 3.304 -10.954 1.00 96.38 98 ALA A O 1
ATOM 711 N N . ILE A 1 99 ? -1.464 4.176 -9.838 1.00 97.75 99 ILE A N 1
ATOM 712 C CA . ILE A 1 99 ? -2.337 4.283 -11.008 1.00 97.75 99 ILE A CA 1
ATOM 713 C C . ILE A 1 99 ? -1.705 5.220 -12.034 1.00 97.75 99 ILE A C 1
ATOM 715 O O . ILE A 1 99 ? -1.495 4.808 -13.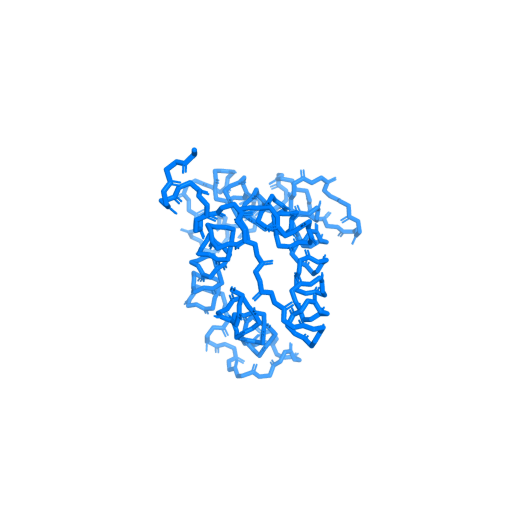170 1.00 97.75 99 ILE A O 1
ATOM 719 N N . PHE A 1 100 ? -1.363 6.451 -11.652 1.00 96.88 100 PHE A N 1
ATOM 720 C CA . PHE A 1 100 ? -0.915 7.459 -12.615 1.00 96.88 100 PHE A CA 1
ATOM 721 C C . PHE A 1 100 ? 0.526 7.277 -13.098 1.00 96.88 100 PHE A C 1
ATOM 723 O O . PHE A 1 100 ? 0.838 7.732 -14.196 1.00 96.88 100 PHE A O 1
ATOM 730 N N . THR A 1 101 ? 1.394 6.609 -12.335 1.00 93.62 101 THR A N 1
ATOM 731 C CA . THR A 1 101 ? 2.790 6.386 -12.742 1.00 93.62 101 THR A CA 1
ATOM 732 C C . THR A 1 101 ? 2.996 5.057 -13.460 1.00 93.62 101 THR A C 1
ATOM 734 O O . THR A 1 101 ? 3.771 5.007 -14.411 1.00 93.62 101 THR A O 1
ATOM 737 N N . VAL A 1 102 ? 2.294 3.990 -13.055 1.00 93.94 102 VAL A N 1
ATOM 738 C CA . VAL A 1 102 ? 2.565 2.625 -13.545 1.00 93.94 102 VAL A CA 1
ATOM 739 C C . VAL A 1 102 ? 1.448 2.071 -14.420 1.00 93.94 102 VAL A C 1
ATOM 741 O O . VAL A 1 102 ? 1.735 1.411 -15.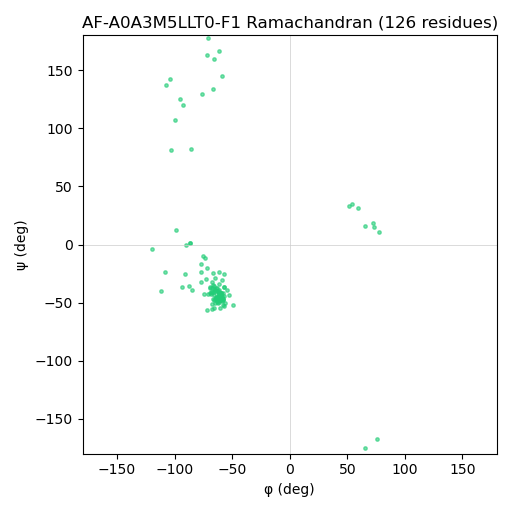411 1.00 93.94 102 VAL A O 1
ATOM 744 N N . HIS A 1 103 ? 0.180 2.307 -14.082 1.00 96.19 103 HIS A N 1
ATOM 745 C CA . HIS A 1 103 ? -0.911 1.510 -14.660 1.00 96.19 103 HIS A CA 1
ATOM 746 C C . HIS A 1 103 ? -1.799 2.245 -15.670 1.00 96.19 103 HIS A C 1
ATOM 748 O O . HIS A 1 103 ? -2.414 1.599 -16.515 1.00 96.19 103 HIS A O 1
ATOM 754 N N . ILE A 1 104 ? -1.883 3.579 -15.624 1.00 96.88 104 ILE A N 1
ATOM 755 C CA . ILE A 1 104 ? -2.861 4.351 -16.410 1.00 96.88 104 ILE A CA 1
ATOM 756 C C . ILE A 1 104 ? -2.678 4.175 -17.925 1.00 96.88 104 ILE A C 1
ATOM 758 O O . ILE A 1 104 ? -3.656 4.134 -18.667 1.00 96.88 104 ILE A O 1
ATOM 762 N N . HIS A 1 105 ? -1.433 4.016 -18.383 1.00 96.12 105 HIS A N 1
ATOM 763 C CA . HIS A 1 105 ? -1.102 3.858 -19.800 1.00 96.12 105 HIS A CA 1
ATOM 764 C C . HIS A 1 105 ? -1.399 2.450 -20.342 1.00 96.12 105 HIS A C 1
ATOM 766 O O . HIS A 1 105 ? -1.515 2.281 -21.552 1.00 96.12 105 HIS A O 1
ATOM 772 N N . ASN A 1 106 ? -1.587 1.461 -19.462 1.00 96.88 106 ASN A N 1
ATOM 773 C CA . ASN A 1 106 ? -1.892 0.073 -19.826 1.00 96.88 106 ASN A CA 1
ATOM 774 C C . ASN A 1 106 ? -3.400 -0.185 -20.020 1.00 96.88 106 ASN A C 1
ATOM 776 O O . ASN A 1 106 ? -3.822 -1.306 -20.318 1.00 96.88 106 ASN A O 1
ATOM 780 N N . GLY A 1 107 ? -4.230 0.851 -19.861 1.00 97.50 107 GLY A N 1
ATOM 781 C CA . GLY A 1 107 ? -5.684 0.749 -19.924 1.00 97.50 107 GLY A CA 1
ATOM 782 C C . GLY A 1 107 ? -6.292 0.136 -18.660 1.00 97.50 107 GLY A C 1
ATOM 783 O O . GLY A 1 107 ? -5.650 0.031 -17.618 1.00 97.50 107 GLY A O 1
ATOM 784 N N . PHE A 1 108 ? -7.570 -0.234 -18.737 1.00 97.88 108 PHE A N 1
ATOM 785 C CA . PHE A 1 108 ? -8.320 -0.699 -17.569 1.00 97.88 108 PHE A CA 1
ATOM 786 C C . PHE A 1 108 ? -7.874 -2.092 -17.103 1.00 97.88 108 PHE A C 1
ATOM 788 O O . PHE A 1 108 ? -7.467 -2.248 -15.958 1.00 97.88 108 PHE A O 1
ATOM 795 N N . PHE A 1 109 ? -7.911 -3.091 -17.985 1.00 98.19 109 PHE A N 1
ATOM 796 C CA . PHE A 1 109 ? -7.869 -4.502 -17.594 1.00 98.19 109 PHE A CA 1
ATOM 797 C C . PHE A 1 109 ? -6.551 -4.958 -16.959 1.00 98.19 109 PHE A C 1
ATOM 799 O O . PHE A 1 109 ? -5.468 -4.764 -17.517 1.00 98.19 109 PHE A O 1
ATOM 806 N N . MET A 1 110 ? -6.660 -5.685 -15.845 1.00 95.69 110 MET A N 1
ATOM 807 C CA . MET A 1 110 ? -5.517 -6.243 -15.111 1.00 95.69 110 MET A CA 1
ATOM 808 C C . MET A 1 110 ? -4.663 -7.195 -15.961 1.00 95.69 110 MET A C 1
ATOM 810 O O . MET A 1 110 ? -3.449 -7.248 -15.786 1.00 95.69 110 MET A O 1
ATOM 814 N N . ALA A 1 111 ? -5.270 -7.894 -16.926 1.00 96.38 111 ALA A N 1
ATOM 815 C CA . ALA A 1 111 ? -4.564 -8.778 -17.858 1.00 96.38 111 ALA A CA 1
ATOM 816 C C . ALA A 1 111 ? -3.459 -8.063 -18.663 1.00 96.38 111 ALA A C 1
ATOM 818 O O . ALA A 1 111 ? -2.487 -8.696 -19.062 1.00 96.38 111 ALA A O 1
ATOM 819 N N . ASN A 1 112 ? -3.584 -6.745 -18.851 1.00 96.12 112 ASN A N 1
ATOM 820 C CA . ASN A 1 112 ? -2.592 -5.910 -19.529 1.00 96.12 112 ASN A CA 1
ATOM 821 C C . ASN A 1 112 ? -1.668 -5.165 -18.548 1.00 96.12 112 ASN A C 1
ATOM 823 O O . ASN A 1 112 ? -0.988 -4.232 -18.955 1.00 96.12 112 ASN A O 1
ATOM 827 N N . ASN A 1 113 ? -1.661 -5.518 -17.257 1.00 95.12 113 ASN A N 1
ATOM 828 C CA . ASN A 1 113 ? -1.120 -4.684 -16.173 1.00 95.12 113 ASN A CA 1
ATOM 829 C C . ASN A 1 113 ? -1.810 -3.310 -16.064 1.00 95.12 113 ASN A C 1
ATOM 831 O O . ASN A 1 113 ? -1.187 -2.315 -15.677 1.00 95.12 113 ASN A O 1
ATOM 835 N N . GLY A 1 114 ? -3.099 -3.256 -16.414 1.00 97.19 114 GLY A N 1
ATOM 836 C CA . GLY A 1 114 ? -3.951 -2.080 -16.275 1.00 97.19 114 GLY A CA 1
ATOM 837 C C . GLY A 1 114 ? -4.309 -1.738 -14.827 1.00 97.19 114 GLY A C 1
ATOM 838 O O . GLY A 1 114 ? -3.936 -2.434 -13.880 1.00 97.19 114 GLY A O 1
ATOM 839 N N . TYR A 1 115 ? -5.044 -0.641 -14.648 1.00 98.12 115 TYR A N 1
ATOM 840 C CA . TYR A 1 115 ? -5.332 -0.066 -13.327 1.00 98.12 115 TYR A CA 1
ATOM 841 C C . TYR A 1 115 ? -6.560 -0.659 -12.607 1.00 98.12 115 TYR A C 1
ATOM 843 O O . TYR A 1 115 ? -6.867 -0.219 -11.502 1.00 98.12 115 TYR A O 1
ATOM 851 N N . GLU A 1 116 ? -7.255 -1.646 -13.183 1.00 98.25 116 GLU A N 1
ATOM 852 C CA . GLU A 1 116 ? -8.478 -2.272 -12.643 1.00 98.25 116 GLU A CA 1
ATOM 853 C C . GLU A 1 116 ? -8.342 -2.696 -11.174 1.00 98.25 116 GLU A C 1
ATOM 855 O O . GLU A 1 116 ? -9.151 -2.300 -10.334 1.00 98.25 116 GLU A O 1
ATOM 860 N N . TYR A 1 117 ? -7.296 -3.453 -10.837 1.00 97.50 117 TYR A N 1
ATOM 861 C CA . TYR A 1 117 ? -7.101 -3.942 -9.471 1.00 97.50 117 TYR A CA 1
ATOM 862 C C . TYR A 1 117 ? -6.744 -2.818 -8.490 1.00 97.50 117 TYR A C 1
ATOM 864 O O . TYR A 1 117 ? -7.298 -2.750 -7.391 1.00 97.50 117 TYR A O 1
ATOM 872 N N . ALA A 1 118 ? -5.877 -1.889 -8.906 1.00 97.62 118 ALA A N 1
ATOM 873 C CA . ALA A 1 118 ? -5.536 -0.717 -8.105 1.00 97.62 118 ALA A CA 1
ATOM 874 C C . ALA A 1 118 ? -6.773 0.159 -7.840 1.00 97.62 118 ALA A C 1
ATOM 876 O O . ALA A 1 118 ? -6.963 0.643 -6.726 1.00 97.62 118 ALA A O 1
ATOM 877 N N . LEU A 1 119 ? -7.659 0.309 -8.829 1.00 98.12 119 LEU A N 1
ATOM 878 C CA . LEU A 1 119 ? -8.918 1.034 -8.686 1.00 98.12 119 LEU A CA 1
ATOM 879 C C . LEU A 1 119 ? -9.896 0.322 -7.745 1.00 98.12 119 LEU A C 1
ATOM 881 O O . LEU A 1 119 ? -10.543 0.979 -6.930 1.00 98.12 119 LEU A O 1
ATOM 885 N N . ALA A 1 120 ? -9.994 -1.007 -7.823 1.00 98.12 120 ALA A N 1
ATOM 886 C CA . ALA A 1 120 ? -10.838 -1.790 -6.925 1.00 98.12 120 ALA A CA 1
ATOM 887 C C . ALA A 1 120 ? -10.397 -1.634 -5.459 1.00 98.12 120 ALA A C 1
ATOM 889 O O . ALA A 1 120 ? -11.226 -1.365 -4.585 1.00 98.12 120 ALA A O 1
ATOM 890 N N . LEU A 1 121 ? -9.088 -1.722 -5.192 1.00 98.19 121 LEU A N 1
ATOM 891 C CA . LEU A 1 121 ? -8.533 -1.478 -3.858 1.00 98.19 121 LEU A CA 1
ATOM 892 C C . LEU A 1 121 ? -8.712 -0.021 -3.411 1.00 98.19 121 LEU A C 1
ATOM 894 O O . LEU A 1 121 ? -8.985 0.216 -2.235 1.00 98.19 121 LEU A O 1
ATOM 898 N N . LEU A 1 122 ? -8.624 0.947 -4.332 1.00 98.12 122 LEU A N 1
ATOM 899 C CA . LEU A 1 122 ? -8.857 2.365 -4.038 1.00 98.12 122 LEU A CA 1
ATOM 900 C C . LEU A 1 122 ? -10.300 2.594 -3.586 1.00 98.12 122 LEU A C 1
ATOM 902 O O . LEU A 1 122 ? -10.523 3.213 -2.549 1.00 98.12 122 LEU A O 1
ATOM 906 N N . GLY A 1 123 ? -11.276 2.045 -4.314 1.00 97.56 123 GLY A N 1
ATOM 907 C CA . GLY A 1 123 ? -12.685 2.098 -3.922 1.00 97.56 123 GLY A CA 1
ATOM 908 C C . GLY A 1 123 ? -12.931 1.440 -2.562 1.00 97.56 123 GLY A C 1
ATOM 909 O O . GLY A 1 123 ? -13.638 1.995 -1.722 1.00 97.56 123 GLY A O 1
ATOM 910 N N . GLY A 1 124 ? -12.284 0.298 -2.312 1.00 96.12 124 GLY A N 1
ATOM 911 C CA . GLY A 1 124 ? -12.322 -0.386 -1.023 1.00 96.12 124 GLY A CA 1
ATOM 912 C C . GLY A 1 124 ? -11.758 0.454 0.124 1.00 96.12 124 GLY A C 1
ATOM 913 O O . GLY A 1 124 ? -12.374 0.519 1.183 1.00 96.12 124 GLY A O 1
ATOM 914 N N . ALA A 1 125 ? -10.632 1.136 -0.089 1.00 96.12 125 ALA A N 1
ATOM 915 C CA . ALA A 1 125 ? -10.023 2.017 0.904 1.00 96.12 125 ALA A CA 1
ATOM 916 C C . ALA A 1 125 ? -10.852 3.288 1.156 1.00 96.12 125 ALA A C 1
ATOM 918 O O . ALA A 1 125 ? -10.966 3.713 2.299 1.00 96.12 125 ALA A O 1
ATOM 919 N N . VAL A 1 126 ? -11.475 3.866 0.123 1.00 95.44 126 VAL A N 1
ATOM 920 C CA . VAL A 1 126 ? -12.380 5.028 0.252 1.00 95.44 126 VAL A CA 1
ATOM 921 C C . VAL A 1 126 ? -13.640 4.689 1.055 1.00 95.44 126 VAL A C 1
ATOM 923 O O . VAL A 1 126 ? -14.207 5.561 1.711 1.00 95.44 126 VAL A O 1
ATOM 926 N N . ALA A 1 127 ? -14.085 3.433 1.021 1.00 91.38 127 ALA A N 1
ATOM 927 C CA . ALA A 1 127 ? -15.252 2.982 1.774 1.00 91.38 127 ALA A CA 1
ATOM 928 C C . ALA A 1 127 ? -15.007 2.838 3.294 1.00 91.38 127 ALA A C 1
ATOM 930 O O . ALA A 1 127 ? -15.976 2.647 4.035 1.00 91.38 127 ALA A O 1
ATOM 931 N N . VAL A 1 128 ? -13.748 2.895 3.756 1.00 85.25 128 VAL A N 1
ATOM 932 C CA . VAL A 1 128 ? -13.331 2.731 5.167 1.00 85.25 128 VAL A CA 1
ATOM 933 C C . VAL A 1 128 ? -13.299 4.065 5.912 1.00 85.25 128 VAL A C 1
ATOM 935 O O . VAL A 1 128 ? -13.828 4.107 7.051 1.00 85.25 128 VAL A O 1
#